Protein AF-A0A929SU21-F1 (afdb_monomer)

pLDDT: mean 94.43, std 4.35, range [74.5, 98.19]

Radius of gyration: 15.17 Å; Cα contacts (8 Å, |Δi|>4): 212; chains: 1; bounding box: 42×26×38 Å

Solvent-accessible surface area (backbone atoms only — not comparable to full-atom values): 7817 Å² total; per-residue (Å²): 107,32,38,37,38,36,32,28,51,96,88,37,68,55,26,54,52,44,52,52,56,47,54,64,52,34,76,75,39,86,58,51,48,82,45,82,38,48,22,68,85,63,44,64,51,71,72,54,44,50,53,50,53,21,55,56,69,75,44,56,73,92,71,60,48,65,70,63,59,51,63,48,36,20,77,86,31,67,69,33,58,78,66,45,43,70,56,54,61,67,36,82,87,49,50,74,66,53,50,47,51,55,42,60,69,39,35,70,33,37,30,56,22,31,34,41,38,39,42,77,85,77,46,63,49,60,44,80,39,74,52,69,79,71,54,59,76,76,115

Mean predicted aligned error: 3.2 Å

Sequence (139 aa):
MKKVIVYCYNRCTTCKKAIKYLEENIAKNKNIELELKDIITEKPNLNEMIKIIEIKYNKKISEIKRDELKSFFNTSGILYRENNIKDKIKDEKNSIEDILNILISDGKMIKRPLVIVNEENDNKNILLGFKEEEYKNIF

Structure (mmCIF, N/CA/C/O backbone):
data_AF-A0A929SU21-F1
#
_entry.id   AF-A0A929SU21-F1
#
loop_
_atom_site.group_PDB
_atom_site.id
_atom_site.type_symbol
_atom_site.label_atom_id
_atom_site.label_alt_id
_atom_site.label_comp_id
_atom_site.lab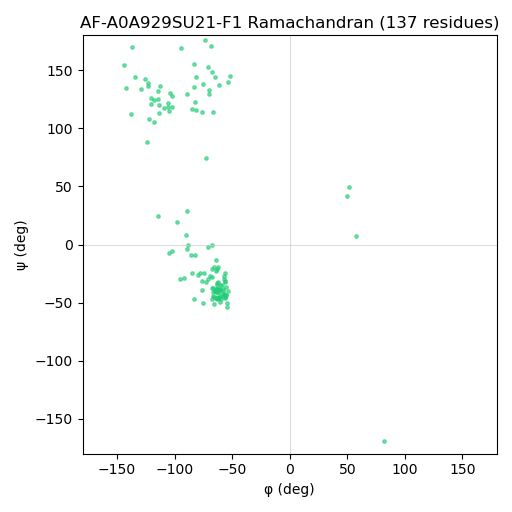el_asym_id
_atom_site.label_entity_id
_atom_site.label_seq_id
_atom_site.pdbx_PDB_ins_code
_atom_site.Cartn_x
_atom_site.Cartn_y
_atom_site.Cartn_z
_atom_site.occupancy
_atom_site.B_iso_or_equiv
_atom_site.auth_seq_id
_atom_site.auth_comp_id
_atom_site.auth_asym_id
_atom_site.auth_atom_id
_atom_site.pdbx_PDB_model_num
ATOM 1 N N . MET A 1 1 ? 22.943 -3.639 -4.550 1.00 80.50 1 MET A N 1
ATOM 2 C CA . MET A 1 1 ? 21.847 -3.673 -5.526 1.00 80.50 1 MET A CA 1
ATOM 3 C C . MET A 1 1 ? 20.584 -3.139 -4.865 1.00 80.50 1 MET A C 1
ATOM 5 O O . MET A 1 1 ? 20.247 -3.614 -3.784 1.00 80.50 1 MET A O 1
ATOM 9 N N . LYS A 1 2 ? 19.909 -2.145 -5.457 1.00 90.75 2 LYS A N 1
ATOM 10 C CA . LYS A 1 2 ? 18.619 -1.630 -4.954 1.00 90.75 2 LYS A CA 1
ATOM 11 C C . LYS A 1 2 ? 17.518 -2.633 -5.313 1.00 90.75 2 LYS A C 1
ATOM 13 O O . LYS A 1 2 ? 17.516 -3.161 -6.421 1.00 90.75 2 LYS A O 1
ATOM 18 N N . LYS A 1 3 ? 16.583 -2.902 -4.404 1.00 94.25 3 LYS A N 1
ATOM 19 C CA . LYS A 1 3 ? 15.472 -3.836 -4.638 1.00 94.25 3 LYS A CA 1
ATOM 20 C C . LYS A 1 3 ? 14.129 -3.134 -4.489 1.00 94.25 3 LYS A C 1
ATOM 22 O O . LYS A 1 3 ? 13.858 -2.524 -3.460 1.00 94.25 3 LYS A O 1
ATOM 27 N N . VAL A 1 4 ? 13.279 -3.237 -5.503 1.00 96.19 4 VAL A N 1
ATOM 28 C CA . VAL A 1 4 ? 11.949 -2.625 -5.556 1.00 96.19 4 VAL A CA 1
ATOM 29 C C . VAL A 1 4 ? 10.903 -3.732 -5.556 1.00 96.19 4 VAL A C 1
ATOM 31 O O . VAL A 1 4 ? 10.796 -4.485 -6.516 1.00 96.19 4 VAL A O 1
ATOM 34 N N . ILE A 1 5 ? 10.120 -3.826 -4.484 1.00 97.25 5 ILE A N 1
ATOM 35 C CA . ILE A 1 5 ? 9.013 -4.779 -4.351 1.00 97.25 5 ILE A CA 1
ATOM 36 C C . ILE A 1 5 ? 7.704 -4.034 -4.597 1.00 97.25 5 ILE A C 1
ATOM 38 O O . ILE A 1 5 ? 7.439 -3.017 -3.956 1.00 97.25 5 ILE A O 1
ATOM 42 N N . VAL A 1 6 ? 6.864 -4.544 -5.494 1.00 97.88 6 VAL A N 1
ATOM 43 C CA . VAL A 1 6 ? 5.602 -3.909 -5.887 1.00 97.88 6 VAL A CA 1
ATOM 44 C C . VAL A 1 6 ? 4.440 -4.863 -5.621 1.00 97.88 6 VAL A C 1
ATOM 46 O O . VAL A 1 6 ? 4.226 -5.825 -6.356 1.00 97.88 6 VAL A O 1
ATOM 49 N N . TYR A 1 7 ? 3.638 -4.562 -4.602 1.00 98.00 7 TYR A N 1
ATOM 50 C CA . TYR A 1 7 ? 2.386 -5.270 -4.340 1.00 98.00 7 TYR A CA 1
ATOM 51 C C . TYR A 1 7 ? 1.279 -4.716 -5.238 1.00 98.00 7 TYR A C 1
ATOM 53 O O . TYR A 1 7 ? 0.888 -3.544 -5.142 1.00 98.00 7 TYR A O 1
ATOM 61 N N . CYS A 1 8 ? 0.774 -5.564 -6.130 1.00 96.19 8 CYS A N 1
ATOM 62 C CA . CYS A 1 8 ? -0.143 -5.188 -7.201 1.00 96.19 8 CYS A CA 1
ATOM 63 C C . CYS A 1 8 ? -1.289 -6.176 -7.379 1.00 96.19 8 CYS A C 1
ATOM 65 O O . CYS A 1 8 ? -1.286 -7.272 -6.847 1.00 96.19 8 CYS A O 1
ATOM 67 N N . TYR A 1 9 ? -2.268 -5.787 -8.197 1.00 91.88 9 TYR A N 1
ATOM 68 C CA . TYR A 1 9 ? -3.281 -6.703 -8.712 1.00 91.88 9 TYR A CA 1
ATOM 69 C C . TYR A 1 9 ? -3.373 -6.564 -10.232 1.00 91.88 9 TYR A C 1
ATOM 71 O O . TYR A 1 9 ? -3.458 -5.446 -10.747 1.00 91.88 9 TYR A O 1
ATOM 79 N N . ASN A 1 10 ? -3.397 -7.686 -10.953 1.00 86.12 10 ASN A N 1
ATOM 80 C CA . ASN A 1 10 ? -3.323 -7.731 -12.420 1.00 86.12 10 ASN A CA 1
ATOM 81 C C . ASN A 1 10 ? -4.424 -6.925 -13.145 1.00 86.12 10 ASN A C 1
ATOM 83 O O . ASN A 1 10 ? -4.188 -6.392 -14.232 1.00 86.12 10 ASN A O 1
ATOM 87 N N . ARG A 1 11 ? -5.622 -6.779 -12.559 1.00 88.62 11 ARG A N 1
ATOM 88 C CA . ARG A 1 11 ? -6.723 -5.989 -13.150 1.00 88.62 11 ARG A CA 1
ATOM 89 C C . ARG A 1 11 ? -6.693 -4.504 -12.768 1.00 88.62 11 ARG A C 1
ATOM 91 O O . ARG A 1 11 ? -7.563 -3.754 -13.197 1.00 88.62 11 ARG A O 1
ATOM 98 N N . CYS A 1 12 ? -5.725 -4.050 -11.970 1.00 91.44 12 CYS A N 1
ATOM 99 C CA . CYS A 1 12 ? -5.625 -2.647 -11.573 1.00 91.44 12 CYS A CA 1
ATOM 100 C C . CYS A 1 12 ? -4.875 -1.823 -12.631 1.00 91.44 12 CYS A C 1
ATOM 102 O O . CYS A 1 12 ? -3.685 -2.021 -12.869 1.00 91.44 12 CYS A O 1
ATOM 104 N N . THR A 1 13 ? -5.557 -0.854 -13.244 1.00 92.88 13 THR A N 1
ATOM 105 C CA . THR A 1 13 ? -4.969 0.045 -14.254 1.00 92.88 13 THR A CA 1
ATOM 106 C C . THR A 1 13 ? -3.831 0.898 -13.689 1.00 92.88 13 THR A C 1
ATOM 108 O O . THR A 1 13 ? -2.817 1.073 -14.359 1.00 92.88 13 THR A O 1
ATOM 111 N N . THR A 1 14 ? -3.949 1.373 -12.445 1.00 94.94 14 THR A N 1
ATOM 112 C CA . THR A 1 14 ? -2.885 2.121 -11.755 1.00 94.94 14 THR A CA 1
ATOM 113 C C . THR A 1 14 ? -1.643 1.259 -11.519 1.00 94.94 14 THR A C 1
ATOM 115 O O . THR A 1 14 ? -0.535 1.740 -11.732 1.00 94.94 14 THR A O 1
ATOM 118 N N . CYS A 1 15 ? -1.807 -0.021 -11.158 1.00 96.38 15 CYS A N 1
ATOM 119 C CA . CYS A 1 15 ? -0.687 -0.964 -11.050 1.00 96.38 15 CYS A CA 1
ATOM 120 C C . CYS A 1 15 ? 0.010 -1.157 -12.400 1.00 96.38 15 CYS A C 1
ATOM 122 O O . CYS A 1 15 ? 1.227 -1.052 -12.464 1.00 96.38 15 CYS A O 1
ATOM 124 N N . LYS A 1 16 ? -0.749 -1.360 -13.487 1.00 96.25 16 LYS A N 1
ATOM 125 C CA . LYS A 1 16 ? -0.174 -1.504 -14.838 1.00 96.25 16 LYS A CA 1
ATOM 126 C C . LYS A 1 16 ? 0.666 -0.290 -15.242 1.00 96.25 16 LYS A C 1
ATOM 128 O O . LYS A 1 16 ? 1.747 -0.461 -15.791 1.00 96.25 16 LYS A O 1
ATOM 133 N N . LYS A 1 17 ? 0.187 0.927 -14.949 1.00 96.31 17 LYS A N 1
ATOM 134 C CA . LYS A 1 17 ? 0.935 2.170 -15.211 1.00 96.31 17 LYS A CA 1
ATOM 135 C C . LYS A 1 17 ? 2.236 2.236 -14.407 1.00 96.31 17 LYS A C 1
ATOM 137 O O . LYS A 1 17 ? 3.275 2.533 -14.980 1.00 96.31 17 LYS A O 1
ATOM 142 N N . ALA A 1 18 ? 2.177 1.925 -13.112 1.00 96.75 18 ALA A N 1
ATOM 143 C CA . ALA A 1 18 ? 3.350 1.939 -12.241 1.00 96.75 18 ALA A CA 1
ATOM 144 C C . ALA A 1 18 ? 4.403 0.901 -12.643 1.00 96.75 18 ALA A C 1
ATOM 146 O O . ALA A 1 18 ? 5.576 1.242 -12.724 1.00 96.75 18 ALA A O 1
ATOM 147 N N . ILE A 1 19 ? 3.986 -0.338 -12.928 1.00 96.12 19 ILE A N 1
ATOM 148 C CA . ILE A 1 19 ? 4.887 -1.419 -13.353 1.00 96.12 19 ILE A CA 1
ATOM 149 C C . ILE A 1 19 ? 5.588 -1.032 -14.653 1.00 96.12 19 ILE A C 1
ATOM 151 O O . ILE A 1 19 ? 6.811 -1.057 -14.698 1.00 96.12 19 ILE A O 1
ATOM 155 N N . LYS A 1 20 ? 4.834 -0.568 -15.658 1.00 96.06 20 LYS A N 1
ATOM 156 C CA . LYS A 1 20 ? 5.410 -0.111 -16.927 1.00 96.06 20 LYS A CA 1
ATOM 157 C C . LYS A 1 20 ? 6.452 0.993 -16.713 1.00 96.06 20 LYS A C 1
ATOM 159 O O . LYS A 1 20 ? 7.543 0.921 -17.265 1.00 96.06 20 LYS A O 1
ATOM 164 N N . TYR A 1 21 ? 6.135 1.987 -15.881 1.00 96.12 21 TYR A N 1
ATOM 165 C CA . TYR A 1 21 ? 7.065 3.073 -15.564 1.00 96.12 21 TYR A CA 1
ATOM 166 C C . TYR A 1 21 ? 8.345 2.571 -14.877 1.00 96.12 21 TYR A C 1
ATOM 168 O O . TYR A 1 21 ? 9.438 3.047 -15.182 1.00 96.12 21 TYR A O 1
ATOM 176 N N . LEU A 1 22 ? 8.223 1.611 -13.955 1.00 95.31 22 LEU A N 1
ATOM 177 C CA . LEU A 1 22 ? 9.370 0.999 -13.288 1.00 95.31 22 LEU A CA 1
ATOM 178 C C . LEU A 1 22 ? 10.226 0.210 -14.283 1.00 95.31 22 LEU A C 1
ATOM 180 O O . LEU A 1 22 ? 11.421 0.460 -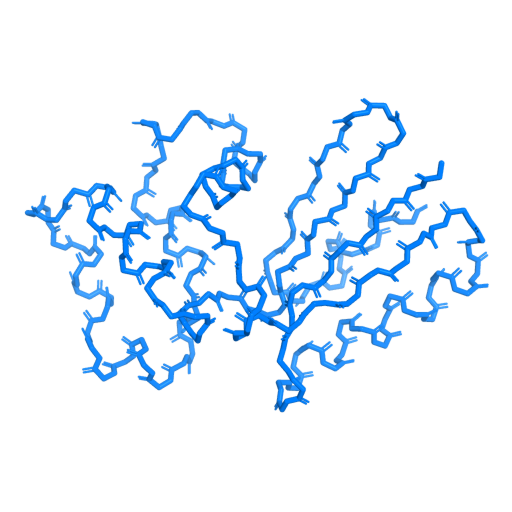14.366 1.00 95.31 22 LEU A O 1
ATOM 184 N N . GLU A 1 23 ? 9.630 -0.679 -15.076 1.00 94.25 23 GLU A N 1
ATOM 185 C CA . GLU A 1 23 ? 10.338 -1.493 -16.073 1.00 94.25 23 GLU A CA 1
ATOM 186 C C . GLU A 1 23 ? 11.125 -0.629 -17.074 1.00 94.25 23 GLU A C 1
ATOM 188 O O . GLU A 1 23 ? 12.306 -0.881 -17.316 1.00 94.25 23 GLU A O 1
ATOM 193 N N . GLU A 1 24 ? 10.513 0.440 -17.597 1.00 94.25 24 GLU A N 1
ATOM 194 C CA . GLU A 1 24 ? 11.147 1.356 -18.557 1.00 94.25 24 GLU A CA 1
ATOM 195 C C . GLU A 1 24 ? 12.369 2.092 -17.983 1.00 94.25 24 GLU A C 1
ATOM 197 O O . GLU A 1 24 ? 13.332 2.361 -18.708 1.00 94.25 24 GLU A O 1
ATOM 202 N N . ASN A 1 25 ? 12.349 2.435 -16.694 1.00 92.75 25 ASN A N 1
ATOM 203 C CA . ASN A 1 25 ? 13.438 3.169 -16.045 1.00 92.75 25 ASN A CA 1
ATOM 204 C C . ASN A 1 25 ? 14.490 2.243 -15.411 1.00 92.75 25 ASN A C 1
ATOM 206 O O . ASN A 1 25 ? 15.671 2.592 -15.393 1.00 92.75 25 ASN A O 1
ATOM 210 N N . ILE A 1 26 ? 14.109 1.038 -14.975 1.00 92.19 26 ILE A N 1
ATOM 211 C CA . ILE A 1 26 ? 15.042 -0.011 -14.530 1.00 92.19 26 ILE A CA 1
ATOM 212 C C . ILE A 1 26 ? 15.861 -0.535 -15.711 1.00 92.19 26 ILE A C 1
ATOM 214 O O . ILE A 1 26 ? 17.065 -0.734 -15.578 1.00 92.19 26 ILE A O 1
ATOM 218 N N . ALA A 1 27 ? 15.268 -0.666 -16.903 1.00 87.12 27 ALA A N 1
ATOM 219 C CA . ALA A 1 27 ? 16.008 -1.048 -18.109 1.00 87.12 27 ALA A CA 1
ATOM 220 C C . ALA A 1 27 ? 17.186 -0.097 -18.422 1.00 87.12 27 ALA A C 1
ATOM 222 O O . ALA A 1 27 ? 18.183 -0.516 -19.013 1.00 87.12 27 ALA A O 1
ATOM 223 N N . LYS A 1 28 ? 17.094 1.169 -17.991 1.00 87.19 28 LYS A N 1
ATOM 224 C CA . LYS A 1 28 ? 18.162 2.176 -18.111 1.00 87.19 28 LYS A CA 1
ATOM 225 C C . LYS A 1 28 ? 19.179 2.106 -16.964 1.00 87.19 28 LYS A C 1
ATOM 227 O O . LYS A 1 28 ? 20.324 2.500 -17.154 1.00 87.19 28 LYS A O 1
ATOM 232 N N . ASN A 1 29 ? 18.785 1.573 -15.806 1.00 76.81 29 ASN A N 1
ATOM 233 C CA . ASN A 1 29 ? 19.561 1.533 -14.565 1.00 76.81 29 ASN A CA 1
ATOM 234 C C . ASN A 1 29 ? 19.707 0.088 -14.056 1.00 76.81 29 ASN A C 1
ATOM 236 O O . ASN A 1 29 ? 18.921 -0.388 -13.239 1.00 76.81 29 ASN A O 1
ATOM 240 N N . LYS A 1 30 ? 20.748 -0.621 -14.512 1.00 74.50 30 LYS A N 1
ATOM 241 C CA . LYS A 1 30 ? 20.927 -2.072 -14.289 1.00 74.50 30 LYS A CA 1
ATOM 242 C C . LYS A 1 30 ? 21.196 -2.513 -12.834 1.00 74.50 30 LYS A C 1
ATOM 244 O O . LYS A 1 30 ? 21.342 -3.707 -12.606 1.00 74.50 30 LYS A O 1
ATOM 249 N N . ASN A 1 31 ? 21.268 -1.601 -11.860 1.00 86.62 31 ASN A N 1
ATOM 250 C CA . ASN A 1 31 ? 21.513 -1.932 -10.443 1.00 86.62 31 ASN A CA 1
ATOM 251 C C . ASN A 1 31 ? 20.220 -2.002 -9.595 1.00 86.62 31 ASN A C 1
ATOM 253 O O . ASN A 1 31 ? 20.275 -1.874 -8.369 1.00 86.62 31 ASN A O 1
ATOM 257 N N . ILE A 1 32 ? 19.057 -2.166 -10.240 1.00 92.06 32 ILE A N 1
ATOM 258 C CA . ILE A 1 32 ? 17.752 -2.260 -9.575 1.00 92.06 32 ILE A CA 1
ATOM 259 C C . ILE A 1 32 ? 17.081 -3.597 -9.909 1.00 92.06 32 ILE A C 1
ATOM 261 O O . ILE A 1 32 ? 16.807 -3.890 -11.070 1.00 92.06 32 ILE A O 1
ATOM 265 N N . GLU A 1 33 ? 16.780 -4.389 -8.884 1.00 92.75 33 GLU A N 1
ATOM 266 C CA . GLU A 1 33 ? 15.958 -5.599 -8.977 1.00 92.75 33 GLU A CA 1
ATOM 267 C C . GLU A 1 33 ? 14.480 -5.235 -8.775 1.00 92.75 33 GLU A C 1
ATOM 269 O O . GLU A 1 33 ? 14.137 -4.574 -7.793 1.00 92.75 33 GLU A O 1
ATOM 274 N N . LEU A 1 34 ? 13.600 -5.674 -9.680 1.00 95.12 34 LEU A N 1
ATOM 275 C CA . LEU A 1 34 ? 12.149 -5.506 -9.565 1.00 95.12 34 LEU A CA 1
ATOM 276 C C . LEU A 1 34 ? 11.490 -6.834 -9.186 1.00 95.12 34 LEU A C 1
ATOM 278 O O . LEU A 1 34 ? 11.578 -7.805 -9.933 1.00 95.12 34 LEU A O 1
ATOM 282 N N . GLU A 1 35 ? 10.777 -6.855 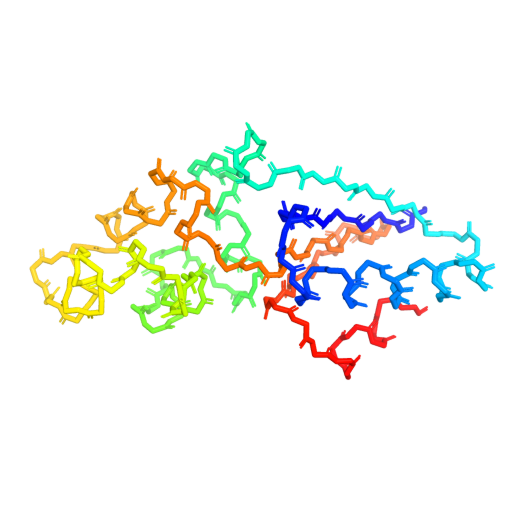-8.065 1.00 96.31 35 GLU A N 1
ATOM 283 C CA . GLU A 1 35 ? 9.964 -7.986 -7.617 1.00 96.31 35 GLU A CA 1
ATOM 284 C C . GLU A 1 35 ? 8.484 -7.581 -7.616 1.00 96.31 35 GLU A C 1
ATOM 286 O O . GLU A 1 35 ? 8.094 -6.589 -6.998 1.00 96.31 35 GLU A O 1
ATOM 291 N N . LEU A 1 36 ? 7.640 -8.350 -8.304 1.00 97.31 36 LEU A N 1
ATOM 292 C CA . LEU A 1 36 ? 6.193 -8.139 -8.331 1.00 97.31 36 LEU A CA 1
ATOM 293 C C . LEU A 1 36 ? 5.515 -9.180 -7.443 1.00 97.31 36 LEU A C 1
ATOM 295 O O . LEU A 1 36 ? 5.769 -10.369 -7.601 1.00 97.31 36 LEU A O 1
ATOM 299 N N . LYS A 1 37 ? 4.622 -8.729 -6.560 1.00 97.62 37 LYS A N 1
ATOM 300 C CA . LYS A 1 37 ? 3.827 -9.594 -5.680 1.00 97.62 37 LYS A CA 1
ATOM 301 C C . LYS A 1 37 ? 2.341 -9.357 -5.882 1.00 97.62 37 LYS A C 1
ATOM 303 O O . LYS A 1 37 ? 1.907 -8.203 -6.002 1.00 97.62 37 LYS A O 1
ATOM 308 N N . ASP A 1 38 ? 1.543 -10.421 -5.891 1.00 96.81 38 ASP A N 1
ATOM 309 C CA . ASP A 1 38 ? 0.087 -10.277 -5.923 1.00 96.81 38 ASP A CA 1
ATOM 310 C C . ASP A 1 38 ? -0.415 -9.874 -4.532 1.00 96.81 38 ASP A C 1
ATOM 312 O O . ASP A 1 38 ? -0.352 -10.632 -3.569 1.00 96.81 38 ASP A O 1
ATOM 316 N N . ILE A 1 39 ? -0.954 -8.662 -4.418 1.00 96.31 39 ILE A N 1
ATOM 317 C CA . ILE A 1 39 ? -1.449 -8.108 -3.156 1.00 96.31 39 ILE A CA 1
ATOM 318 C C . ILE A 1 39 ? -2.635 -8.887 -2.584 1.00 96.31 39 ILE A C 1
ATOM 320 O O . ILE A 1 39 ? -2.999 -8.652 -1.442 1.00 96.31 39 ILE A O 1
ATOM 324 N N . ILE A 1 40 ? -3.279 -9.770 -3.348 1.00 94.31 40 ILE A N 1
ATOM 325 C CA . ILE A 1 40 ? -4.381 -10.603 -2.862 1.00 94.31 40 ILE A CA 1
ATOM 326 C C . ILE A 1 40 ? -3.852 -11.841 -2.139 1.00 94.31 40 ILE A C 1
ATOM 328 O O . ILE A 1 40 ? -4.328 -12.151 -1.048 1.00 94.31 40 ILE A O 1
ATOM 332 N N . THR A 1 41 ? -2.880 -12.538 -2.730 1.00 94.75 41 THR A N 1
ATOM 333 C CA . THR A 1 41 ? -2.357 -13.813 -2.211 1.00 94.75 41 THR A CA 1
ATOM 334 C C . THR A 1 41 ? -1.114 -13.639 -1.347 1.00 94.75 41 THR A C 1
ATOM 336 O O . THR A 1 41 ? -0.907 -14.404 -0.413 1.00 94.75 41 THR A O 1
ATOM 339 N N . GLU A 1 42 ? -0.312 -12.615 -1.623 1.00 96.62 42 GLU A N 1
ATOM 340 C CA . GLU A 1 42 ? 0.975 -12.342 -0.980 1.00 96.62 42 GLU A CA 1
ATOM 341 C C . GLU A 1 42 ? 0.936 -11.046 -0.159 1.00 96.62 42 GLU A C 1
ATOM 343 O O . GLU A 1 42 ? 1.964 -10.405 0.041 1.00 96.62 42 GLU A O 1
ATOM 348 N N . LYS A 1 43 ? -0.247 -10.608 0.297 1.00 95.06 43 LYS A N 1
ATOM 349 C CA . LYS A 1 43 ? -0.371 -9.392 1.116 1.00 95.06 43 LYS A CA 1
ATOM 350 C C . LYS A 1 43 ? 0.580 -9.429 2.322 1.00 95.06 43 LYS A C 1
ATOM 352 O O . LYS A 1 43 ? 0.718 -10.491 2.935 1.00 95.06 43 LYS A O 1
ATOM 357 N N . PRO A 1 44 ? 1.138 -8.277 2.738 1.00 96.50 44 PRO A N 1
ATOM 358 C CA . PRO A 1 44 ? 1.889 -8.202 3.983 1.00 96.50 44 PRO A CA 1
ATOM 359 C C . PRO A 1 44 ? 1.064 -8.723 5.165 1.00 96.50 44 PRO A C 1
ATOM 361 O O . PRO A 1 44 ? -0.138 -8.444 5.275 1.00 96.50 44 PRO A O 1
ATOM 364 N N . ASN A 1 45 ? 1.709 -9.464 6.062 1.00 96.06 45 ASN A N 1
ATOM 365 C CA . ASN A 1 45 ? 1.111 -9.819 7.347 1.00 96.06 45 ASN A CA 1
ATOM 366 C C . ASN A 1 45 ? 1.081 -8.605 8.297 1.00 96.06 45 ASN A C 1
ATOM 368 O O . ASN A 1 45 ? 1.583 -7.529 7.973 1.00 96.06 45 ASN A O 1
ATOM 372 N N . LEU A 1 46 ? 0.488 -8.772 9.484 1.00 96.25 46 LEU A N 1
ATOM 373 C CA . LEU 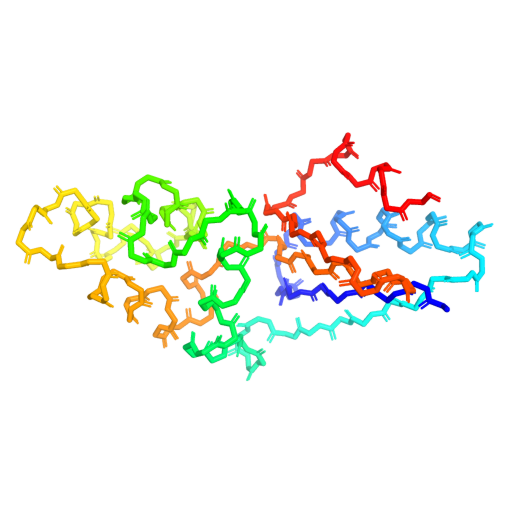A 1 46 ? 0.347 -7.692 10.467 1.00 96.25 46 LEU A CA 1
ATOM 374 C C . LEU A 1 46 ? 1.693 -7.033 10.813 1.00 96.25 46 LEU A C 1
ATOM 376 O O . LEU A 1 46 ? 1.823 -5.817 10.714 1.00 96.25 46 LEU A O 1
ATOM 380 N N . ASN A 1 47 ? 2.709 -7.829 11.152 1.00 97.00 47 ASN A N 1
ATOM 381 C CA . ASN A 1 47 ? 4.023 -7.326 11.560 1.00 97.00 47 ASN A CA 1
ATOM 382 C C . ASN A 1 47 ? 4.758 -6.628 10.409 1.00 97.00 47 ASN A C 1
ATOM 384 O O 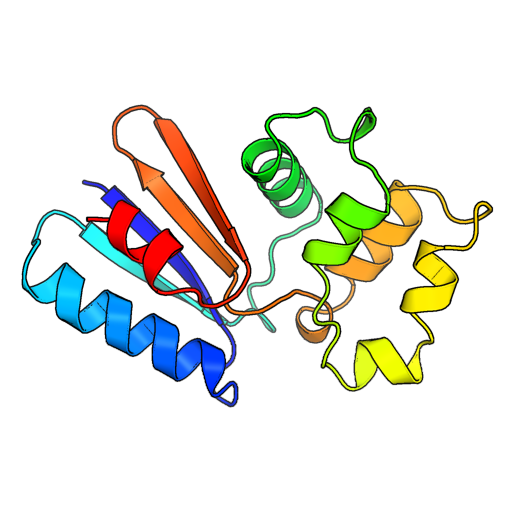. ASN A 1 47 ? 5.444 -5.628 10.619 1.00 97.00 47 ASN A O 1
ATOM 388 N N . GLU A 1 48 ? 4.628 -7.145 9.188 1.00 96.81 48 GLU A N 1
ATOM 389 C CA . GLU A 1 48 ? 5.186 -6.508 7.993 1.00 96.81 48 GLU A CA 1
ATOM 390 C C . GLU A 1 48 ? 4.484 -5.186 7.689 1.00 96.81 48 GLU A C 1
ATOM 392 O O . GLU A 1 48 ? 5.155 -4.189 7.431 1.00 96.81 48 GLU A O 1
ATOM 397 N N . MET A 1 49 ? 3.152 -5.152 7.771 1.00 97.94 49 MET A N 1
ATOM 398 C CA . MET A 1 49 ? 2.371 -3.937 7.552 1.00 97.94 49 MET A CA 1
ATOM 399 C C . MET A 1 49 ? 2.701 -2.860 8.589 1.00 97.94 49 MET A C 1
ATOM 401 O O . MET A 1 49 ? 2.874 -1.704 8.212 1.00 97.94 49 MET A O 1
ATOM 405 N N . ILE A 1 50 ? 2.861 -3.230 9.866 1.00 97.94 50 ILE A N 1
ATOM 406 C CA . ILE A 1 50 ? 3.316 -2.311 10.921 1.00 97.94 50 ILE A CA 1
ATOM 407 C C . ILE A 1 50 ? 4.638 -1.665 10.513 1.00 97.94 50 ILE A C 1
ATOM 409 O O . ILE A 1 50 ? 4.709 -0.444 10.411 1.00 97.94 50 ILE A O 1
ATOM 413 N N . LYS A 1 51 ? 5.649 -2.472 10.169 1.00 97.31 51 LYS A N 1
ATOM 414 C CA . LYS A 1 51 ? 6.959 -1.960 9.740 1.00 97.31 51 LYS A CA 1
ATOM 415 C C . LYS A 1 51 ? 6.845 -1.045 8.522 1.00 97.31 51 LYS A C 1
ATOM 417 O O . LYS A 1 51 ? 7.486 -0.002 8.477 1.00 97.31 51 LYS A O 1
ATOM 422 N N . ILE A 1 52 ? 6.025 -1.411 7.538 1.00 97.75 52 ILE A N 1
ATOM 423 C CA . ILE A 1 52 ? 5.785 -0.592 6.343 1.00 97.75 52 ILE A CA 1
ATOM 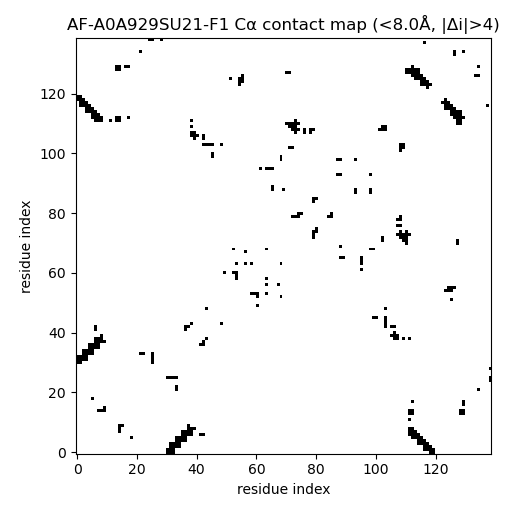424 C C . ILE A 1 52 ? 5.197 0.777 6.728 1.00 97.75 52 ILE A C 1
ATOM 426 O O . ILE A 1 52 ? 5.641 1.801 6.210 1.00 97.75 52 ILE A O 1
ATOM 430 N N . ILE A 1 53 ? 4.211 0.816 7.626 1.00 98.12 53 ILE A N 1
ATOM 431 C CA . ILE A 1 53 ? 3.582 2.063 8.082 1.00 98.12 53 ILE A CA 1
ATOM 432 C C . ILE A 1 53 ? 4.585 2.922 8.858 1.00 98.12 53 ILE A C 1
ATOM 434 O O . ILE A 1 53 ? 4.692 4.122 8.595 1.00 98.12 53 ILE A O 1
ATOM 438 N N . GLU A 1 54 ? 5.340 2.313 9.771 1.00 97.50 54 GLU A N 1
ATOM 439 C CA . GLU A 1 54 ? 6.352 3.007 10.570 1.00 97.50 54 GLU A CA 1
ATOM 440 C C . GLU A 1 54 ? 7.433 3.631 9.684 1.00 97.50 54 GLU A C 1
ATOM 442 O O . GLU A 1 54 ? 7.750 4.809 9.841 1.00 97.50 54 GLU A O 1
ATOM 447 N N . ILE A 1 55 ? 7.925 2.889 8.682 1.00 96.94 55 ILE A N 1
ATOM 448 C CA . ILE A 1 55 ? 8.879 3.399 7.686 1.00 96.94 55 ILE A CA 1
ATOM 449 C C . ILE A 1 55 ? 8.256 4.542 6.879 1.00 96.94 55 ILE A C 1
ATOM 451 O O . ILE A 1 55 ? 8.893 5.576 6.691 1.00 96.94 55 ILE A O 1
ATOM 455 N N . LYS A 1 56 ? 7.008 4.393 6.405 1.00 97.50 56 LYS A N 1
ATOM 456 C CA . LYS A 1 56 ? 6.349 5.408 5.562 1.00 97.50 56 LYS A CA 1
ATOM 457 C C . LYS A 1 56 ? 6.259 6.769 6.248 1.00 97.50 56 LYS A C 1
ATOM 459 O O . LYS A 1 56 ? 6.366 7.793 5.571 1.00 97.50 56 LYS A O 1
ATOM 464 N N . TYR A 1 57 ? 5.997 6.768 7.550 1.00 97.19 57 TYR A N 1
ATOM 465 C CA . TYR A 1 57 ? 5.759 7.981 8.328 1.00 97.19 57 TYR A CA 1
ATOM 466 C C . TYR A 1 57 ? 6.925 8.393 9.218 1.00 97.19 57 TYR A C 1
ATOM 468 O O . TYR A 1 57 ? 6.875 9.486 9.781 1.00 97.19 57 TYR A O 1
ATOM 476 N N . ASN A 1 58 ? 7.958 7.554 9.322 1.00 96.50 58 ASN A N 1
ATOM 477 C CA . ASN A 1 58 ? 9.069 7.703 10.254 1.00 96.50 58 ASN A CA 1
ATOM 478 C C . ASN A 1 58 ? 8.584 7.922 11.702 1.00 96.50 58 ASN A C 1
ATOM 480 O O . ASN A 1 58 ? 8.965 8.883 12.370 1.00 96.50 58 ASN A O 1
ATOM 484 N N . LYS A 1 59 ? 7.666 7.057 12.146 1.00 97.25 59 LYS A N 1
ATOM 485 C CA . LYS A 1 59 ? 6.984 7.108 13.451 1.00 97.25 59 LYS A CA 1
ATOM 486 C C . LYS A 1 59 ? 6.759 5.703 13.976 1.00 97.25 59 LYS A C 1
ATOM 488 O O . LYS A 1 59 ? 6.617 4.784 13.174 1.00 97.25 59 LYS A O 1
ATOM 493 N N . LYS A 1 60 ? 6.647 5.539 15.294 1.00 97.19 60 LYS A N 1
ATOM 494 C CA . LYS A 1 60 ? 6.197 4.266 15.875 1.00 97.19 60 LYS A CA 1
ATOM 495 C C . LYS A 1 60 ? 4.713 4.056 15.609 1.00 97.19 60 LYS A C 1
ATOM 497 O O . LYS A 1 60 ? 3.956 5.023 15.550 1.00 97.19 60 LYS A O 1
ATOM 502 N N . ILE A 1 61 ? 4.269 2.802 15.544 1.00 95.88 61 ILE A N 1
ATOM 503 C CA . ILE A 1 61 ? 2.857 2.462 15.303 1.00 95.88 61 ILE A CA 1
ATOM 504 C C . ILE A 1 61 ? 1.908 3.108 16.324 1.00 95.88 61 ILE A C 1
ATOM 506 O O . ILE A 1 61 ? 0.809 3.523 15.970 1.00 95.88 61 ILE A O 1
ATOM 510 N N . SER A 1 62 ? 2.367 3.286 17.567 1.00 95.31 62 SER A N 1
ATOM 511 C CA . SER A 1 62 ? 1.641 3.965 18.648 1.00 95.31 62 SER A CA 1
ATOM 512 C C . SER A 1 62 ? 1.413 5.464 18.413 1.00 95.31 62 SER A C 1
ATOM 514 O O . SER A 1 62 ? 0.564 6.064 19.063 1.00 95.31 62 SER A O 1
ATOM 516 N N . GLU A 1 63 ? 2.184 6.085 17.520 1.00 96.75 63 GLU A N 1
ATOM 517 C CA . GLU A 1 63 ? 2.127 7.517 17.192 1.00 96.75 63 GLU A CA 1
ATOM 518 C C . GLU A 1 63 ? 1.391 7.780 15.868 1.00 96.75 63 GLU A C 1
ATOM 520 O O . GLU A 1 63 ? 1.170 8.936 15.488 1.00 96.75 63 GLU A O 1
ATOM 525 N N . ILE A 1 64 ? 1.024 6.713 15.150 1.00 97.31 64 ILE A N 1
ATOM 526 C CA . ILE A 1 64 ? 0.327 6.791 13.870 1.00 97.31 64 ILE A CA 1
ATOM 527 C C . ILE A 1 64 ? -1.098 7.281 14.087 1.00 97.31 64 ILE A C 1
ATOM 529 O O . ILE A 1 64 ? -1.873 6.743 14.879 1.00 97.31 64 ILE A O 1
ATOM 533 N N . LYS A 1 65 ? -1.473 8.301 13.319 1.00 95.94 65 LYS A N 1
ATOM 534 C CA . LYS A 1 65 ? -2.828 8.846 13.324 1.00 95.94 65 LYS A CA 1
ATOM 535 C C . LYS A 1 65 ? -3.747 8.027 12.420 1.00 95.94 65 LYS A C 1
ATOM 537 O O . LYS A 1 65 ? -3.337 7.445 11.417 1.00 95.94 65 LYS A O 1
ATOM 542 N N . ARG A 1 66 ? -5.047 8.076 12.707 1.00 94.88 66 ARG A N 1
ATOM 543 C CA . ARG A 1 66 ? -6.093 7.415 11.902 1.00 94.88 66 ARG A CA 1
ATOM 544 C C . ARG A 1 66 ? -6.043 7.803 10.419 1.00 94.88 66 ARG A C 1
ATOM 546 O O . ARG A 1 66 ? -6.203 6.942 9.561 1.00 94.88 66 ARG A O 1
ATOM 553 N N . ASP A 1 67 ? -5.785 9.073 10.104 1.00 94.12 67 ASP A N 1
ATOM 554 C CA . ASP A 1 67 ? -5.677 9.546 8.714 1.00 94.12 67 ASP A CA 1
ATOM 555 C C . ASP A 1 67 ? -4.406 9.061 8.001 1.00 94.12 67 ASP A C 1
ATOM 557 O O . ASP A 1 67 ? -4.418 8.850 6.786 1.00 94.12 67 ASP A O 1
ATOM 561 N N . GLU A 1 68 ? -3.326 8.835 8.749 1.00 96.75 68 GLU A N 1
ATOM 562 C CA . GLU A 1 68 ? -2.099 8.234 8.227 1.00 96.75 68 GLU A CA 1
ATOM 563 C C . GLU A 1 68 ? -2.361 6.770 7.850 1.00 96.75 68 GLU A C 1
ATOM 565 O O . GLU A 1 68 ? -2.111 6.353 6.716 1.00 96.75 68 GLU A O 1
ATOM 570 N N . LEU A 1 69 ? -3.015 6.020 8.739 1.00 96.19 69 LEU A N 1
ATOM 571 C CA . LEU A 1 69 ? -3.433 4.645 8.471 1.00 96.19 69 LEU A CA 1
ATOM 572 C C . LEU A 1 69 ? -4.453 4.554 7.323 1.00 96.19 69 LEU A C 1
ATOM 574 O O . LEU A 1 69 ? -4.367 3.676 6.467 1.00 96.19 69 LEU A O 1
ATOM 578 N N . LYS A 1 70 ? -5.381 5.513 7.231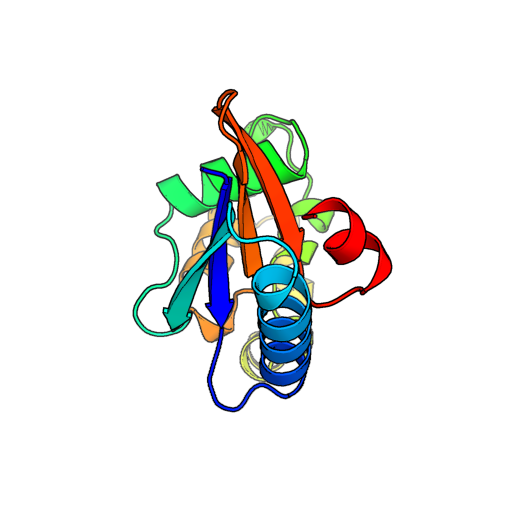 1.00 96.75 70 LYS A N 1
ATOM 579 C CA . LYS A 1 70 ? -6.355 5.614 6.133 1.00 96.75 70 LYS A CA 1
ATOM 580 C C . LYS A 1 70 ? -5.693 5.676 4.756 1.00 96.75 70 LYS A C 1
ATOM 582 O O . LYS A 1 70 ? -6.274 5.195 3.783 1.00 96.75 70 LYS A O 1
ATOM 587 N N . SER A 1 71 ? -4.499 6.258 4.648 1.00 97.19 71 SER A N 1
ATOM 588 C CA . SER A 1 71 ? -3.791 6.376 3.369 1.00 97.19 71 SER A CA 1
ATOM 589 C C . SER A 1 71 ? -3.399 5.021 2.766 1.00 97.19 71 SER A C 1
ATOM 591 O O . SER A 1 71 ? -3.239 4.936 1.547 1.00 97.19 71 SER A O 1
ATOM 593 N N . PHE A 1 72 ? -3.298 3.981 3.600 1.00 98.06 72 PHE A N 1
ATOM 594 C CA . PHE A 1 72 ? -3.018 2.605 3.204 1.00 98.06 72 PHE A CA 1
ATOM 595 C C . PHE A 1 72 ? -4.252 1.856 2.720 1.00 98.06 72 PHE A C 1
ATOM 597 O O . PHE A 1 72 ? -4.107 0.773 2.164 1.00 98.06 72 PHE A O 1
ATOM 604 N N . PHE A 1 73 ? -5.455 2.413 2.866 1.00 98.12 73 PHE A N 1
ATOM 605 C CA . PHE A 1 73 ? -6.657 1.777 2.353 1.00 98.12 73 PHE A CA 1
ATOM 606 C C . PHE A 1 73 ? -6.860 2.044 0.860 1.00 98.12 73 PHE A C 1
ATOM 608 O O . PHE A 1 73 ? -6.648 3.144 0.342 1.00 98.12 73 PHE A O 1
ATOM 615 N N . ASN A 1 74 ? -7.382 1.041 0.165 1.00 96.38 74 ASN A N 1
ATOM 616 C CA . ASN A 1 74 ? -7.946 1.151 -1.168 1.00 96.38 74 ASN A CA 1
ATOM 617 C C . ASN A 1 74 ? -9.294 1.883 -1.105 1.00 96.38 74 ASN A C 1
ATOM 619 O O . ASN A 1 74 ? -10.360 1.283 -1.235 1.00 96.38 74 ASN A O 1
ATOM 623 N N . THR A 1 75 ? -9.251 3.199 -0.908 1.00 93.56 75 THR A N 1
ATOM 624 C CA . THR A 1 75 ? -10.443 4.044 -0.723 1.00 93.56 75 THR A CA 1
ATOM 625 C C . THR A 1 75 ? -11.383 4.074 -1.933 1.00 93.56 75 THR A C 1
ATOM 627 O O . THR A 1 75 ? -12.563 4.377 -1.786 1.00 93.56 75 THR A O 1
ATOM 630 N N . SER A 1 76 ? -10.884 3.741 -3.129 1.00 90.19 76 SER A N 1
ATOM 631 C CA . SER A 1 76 ? -11.694 3.584 -4.350 1.00 90.19 76 SER A CA 1
ATOM 632 C C . SER A 1 76 ? -12.298 2.179 -4.500 1.00 90.19 76 SER A C 1
ATOM 634 O O . SER A 1 76 ? -13.105 1.936 -5.398 1.00 90.19 76 SER A O 1
ATOM 636 N N . GLY A 1 77 ? -11.899 1.232 -3.648 1.00 91.06 77 GLY A N 1
ATOM 637 C CA . GLY A 1 77 ? -12.349 -0.152 -3.683 1.00 91.06 77 GLY A CA 1
ATOM 638 C C . GLY A 1 77 ? -13.824 -0.306 -3.318 1.00 91.06 77 GLY A C 1
ATOM 639 O O . GLY A 1 77 ? -14.372 0.440 -2.509 1.00 91.06 77 GLY A O 1
ATOM 640 N N . ILE A 1 78 ? -14.473 -1.311 -3.908 1.00 92.44 78 ILE A N 1
ATOM 641 C CA . ILE A 1 78 ? -15.853 -1.691 -3.574 1.00 92.44 78 ILE A CA 1
ATOM 642 C C . ILE A 1 78 ? -15.943 -2.082 -2.092 1.00 92.44 78 ILE A C 1
ATOM 644 O O . ILE A 1 78 ? -16.749 -1.517 -1.363 1.00 92.44 78 ILE A O 1
ATOM 648 N N . LEU A 1 79 ? -15.011 -2.917 -1.622 1.00 93.81 79 LEU A N 1
ATOM 649 C CA . LEU A 1 79 ? -14.979 -3.409 -0.244 1.00 93.81 79 LEU A CA 1
ATOM 650 C C . LEU A 1 79 ? -14.847 -2.288 0.805 1.00 93.81 79 LEU A C 1
ATOM 652 O O . LEU A 1 79 ? -15.445 -2.378 1.874 1.00 93.81 79 LEU A O 1
ATOM 656 N N . TYR A 1 80 ? -14.115 -1.211 0.493 1.00 96.00 80 TYR A N 1
ATOM 657 C CA . TYR A 1 80 ? -14.005 -0.039 1.369 1.00 96.00 80 TYR A CA 1
ATOM 658 C C . TYR A 1 80 ? -15.349 0.687 1.530 1.00 96.00 80 TYR A C 1
ATOM 660 O O . TYR A 1 80 ? -15.687 1.136 2.626 1.00 96.00 80 TYR A O 1
ATOM 668 N N . ARG A 1 81 ? -16.111 0.796 0.432 1.00 95.69 81 ARG A N 1
ATOM 669 C CA . ARG A 1 81 ? -17.417 1.466 0.395 1.00 95.69 81 ARG A CA 1
ATOM 670 C C . ARG A 1 81 ? -18.508 0.612 1.034 1.00 95.69 81 ARG A C 1
ATOM 672 O O . ARG A 1 81 ? -19.193 1.103 1.917 1.00 95.69 81 ARG A O 1
ATOM 679 N N . GLU A 1 82 ? -18.624 -0.655 0.644 1.00 95.62 82 GLU A N 1
ATOM 680 C CA . GLU A 1 82 ? -19.674 -1.563 1.135 1.00 95.62 82 GLU A CA 1
ATOM 681 C C . GLU A 1 82 ? -19.576 -1.830 2.641 1.00 95.62 82 GLU A C 1
ATOM 683 O O . GLU A 1 82 ? -20.594 -1.949 3.313 1.00 95.62 82 GLU A O 1
ATOM 688 N N . ASN A 1 83 ? -18.362 -1.864 3.198 1.00 95.06 83 ASN A N 1
ATOM 689 C CA . ASN A 1 83 ? -18.160 -2.082 4.633 1.00 95.06 83 ASN A CA 1
ATOM 690 C C . ASN A 1 83 ? -18.128 -0.790 5.465 1.00 95.06 83 ASN A C 1
ATOM 692 O O . ASN A 1 83 ? -17.765 -0.850 6.645 1.00 95.06 83 ASN A O 1
ATOM 696 N N . ASN A 1 84 ? -18.451 0.367 4.870 1.00 95.94 84 ASN A N 1
ATOM 697 C CA . ASN A 1 84 ? -18.415 1.685 5.519 1.00 95.94 84 ASN A CA 1
ATOM 698 C C . AS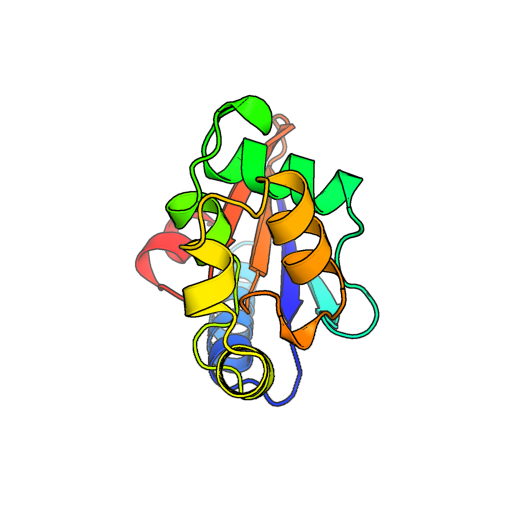N A 1 84 ? -17.090 1.953 6.259 1.00 95.94 84 ASN A C 1
ATOM 700 O O . ASN A 1 84 ? -17.058 2.486 7.369 1.00 95.94 84 ASN A O 1
ATOM 704 N N . ILE A 1 85 ? -15.960 1.571 5.648 1.00 97.19 85 ILE A N 1
ATOM 705 C CA . ILE A 1 85 ? -14.645 1.622 6.308 1.00 97.19 85 ILE A CA 1
ATOM 706 C C . ILE A 1 85 ? -14.258 3.055 6.687 1.00 97.19 85 ILE A C 1
ATOM 708 O O . ILE A 1 85 ? -13.618 3.277 7.710 1.00 97.19 85 ILE A O 1
ATOM 712 N N . LYS A 1 86 ? -14.685 4.048 5.899 1.00 95.94 86 LYS A N 1
ATOM 713 C CA . LYS A 1 86 ? -14.483 5.468 6.217 1.00 95.94 86 LYS A CA 1
ATOM 714 C C . LYS A 1 86 ? -15.036 5.835 7.593 1.00 95.94 86 LYS A C 1
ATOM 716 O O . LYS A 1 86 ? -14.364 6.560 8.323 1.00 95.94 86 LYS A O 1
ATOM 721 N N . ASP A 1 87 ? -16.226 5.347 7.921 1.00 96.38 87 ASP A N 1
ATOM 722 C CA . ASP A 1 87 ? -16.894 5.667 9.179 1.00 96.38 87 ASP A CA 1
ATOM 723 C C . ASP A 1 87 ? -16.259 4.884 10.325 1.00 96.38 87 ASP A C 1
ATOM 725 O O . ASP A 1 87 ? -15.959 5.471 11.358 1.00 96.38 87 ASP A O 1
ATOM 729 N N . LYS A 1 88 ? -15.886 3.616 10.095 1.00 95.94 88 LYS A N 1
ATOM 730 C CA . LYS A 1 88 ? -15.115 2.820 11.068 1.00 95.94 88 LYS A CA 1
ATOM 731 C C . LYS A 1 88 ? -13.778 3.467 11.441 1.00 95.94 88 LYS A C 1
ATOM 733 O O . LYS A 1 88 ? -13.406 3.462 12.606 1.00 95.94 88 LYS A O 1
ATOM 738 N N . ILE A 1 89 ? -13.066 4.053 10.476 1.00 95.88 89 ILE A N 1
ATOM 739 C CA . ILE A 1 89 ? -11.802 4.759 10.744 1.00 95.88 89 ILE A CA 1
ATOM 740 C C . ILE A 1 89 ? -12.038 5.993 11.625 1.00 95.88 89 ILE A C 1
ATOM 742 O O . ILE A 1 89 ? -11.221 6.282 12.499 1.00 95.88 89 ILE A O 1
ATOM 746 N N . LYS A 1 90 ? -13.131 6.727 11.381 1.00 95.62 90 LYS A N 1
ATOM 747 C CA . LYS A 1 90 ? -13.479 7.955 12.110 1.00 95.62 90 LYS A CA 1
ATOM 748 C C . LYS A 1 90 ? -14.082 7.700 13.488 1.00 95.62 90 LYS A C 1
ATOM 750 O O . LYS A 1 90 ? -14.019 8.591 14.324 1.00 95.62 90 LYS A O 1
ATOM 755 N N . ASP A 1 91 ? -14.675 6.532 13.700 1.00 95.81 91 ASP A N 1
ATOM 756 C CA . ASP A 1 91 ? -15.256 6.156 14.981 1.00 95.81 91 ASP A CA 1
ATOM 757 C C . ASP A 1 91 ? -14.154 6.004 16.038 1.00 95.81 91 ASP A C 1
ATOM 759 O O . ASP A 1 91 ? -13.297 5.118 15.957 1.00 95.81 91 ASP A O 1
ATOM 763 N N . GLU A 1 92 ? -14.183 6.887 17.035 1.00 93.62 92 GLU A N 1
ATOM 764 C CA . GLU A 1 92 ? -13.213 6.932 18.128 1.00 93.62 92 GLU A CA 1
ATOM 765 C C . GLU A 1 92 ? -13.218 5.656 18.979 1.00 93.62 92 GLU A C 1
ATOM 767 O O . GLU A 1 92 ? -12.212 5.364 19.625 1.00 93.62 92 GLU A O 1
ATOM 772 N N . LYS A 1 93 ? -14.293 4.855 18.921 1.00 95.06 93 LYS A N 1
ATOM 773 C CA . LYS A 1 93 ? -14.384 3.559 19.610 1.00 95.06 93 LYS A CA 1
ATOM 774 C C . LYS A 1 93 ? -13.461 2.491 19.026 1.00 95.06 93 LYS A C 1
ATOM 776 O O . LYS A 1 93 ? -13.067 1.591 19.757 1.00 95.06 93 LYS A O 1
ATOM 781 N N . ASN A 1 94 ? -13.121 2.572 17.738 1.00 94.38 94 ASN A N 1
ATOM 782 C CA . ASN A 1 94 ? -12.193 1.627 17.110 1.00 94.38 94 ASN A CA 1
ATOM 783 C C . ASN A 1 94 ? -10.765 2.057 17.406 1.00 94.38 94 ASN A C 1
ATOM 785 O O . ASN A 1 94 ? -10.394 3.168 17.042 1.00 94.38 94 ASN A O 1
ATOM 789 N N . SER A 1 95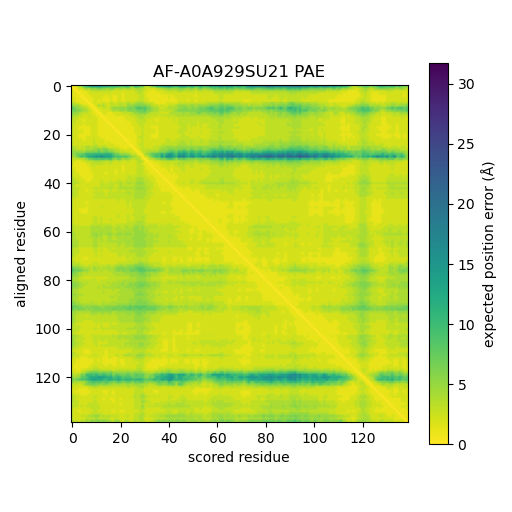 ? -9.948 1.208 18.014 1.00 94.94 95 SER A N 1
ATOM 790 C CA . SER A 1 95 ? -8.530 1.504 18.238 1.00 94.94 95 SER A CA 1
ATOM 791 C C . SER A 1 95 ? -7.731 1.541 16.921 1.00 94.94 95 SER A C 1
ATOM 793 O O . SER A 1 95 ? -8.220 1.173 15.848 1.00 94.94 95 SER A O 1
ATOM 795 N N . ILE A 1 96 ? -6.468 1.979 16.984 1.00 94.81 96 ILE A N 1
ATOM 796 C CA . ILE A 1 96 ? -5.540 1.874 15.842 1.00 94.81 96 ILE A CA 1
ATOM 797 C C . ILE A 1 96 ? -5.337 0.406 15.439 1.00 94.81 96 ILE A C 1
ATOM 799 O O . ILE A 1 96 ? -5.305 0.102 14.247 1.00 94.81 96 ILE A O 1
ATOM 803 N N . GLU A 1 97 ? -5.264 -0.500 16.415 1.00 94.94 97 GLU A N 1
ATOM 804 C CA . GLU A 1 97 ? -5.124 -1.943 16.195 1.00 94.94 97 GLU A CA 1
ATOM 805 C C . GLU A 1 97 ? -6.347 -2.529 15.482 1.00 94.94 97 GLU A C 1
ATOM 807 O O . GLU A 1 97 ? -6.188 -3.302 14.536 1.00 94.94 97 GLU A O 1
ATOM 812 N N . ASP A 1 98 ? -7.562 -2.098 15.834 1.00 95.75 98 ASP A N 1
ATOM 813 C CA . ASP A 1 98 ? -8.787 -2.524 15.141 1.00 95.75 98 ASP A CA 1
ATOM 814 C C . ASP A 1 98 ? -8.777 -2.097 13.670 1.00 95.75 98 ASP A C 1
ATOM 816 O O . ASP A 1 98 ? -9.053 -2.898 12.773 1.00 95.75 98 ASP A O 1
ATOM 820 N N . ILE A 1 99 ? -8.408 -0.842 13.393 1.00 96.62 99 ILE A N 1
ATOM 821 C CA . ILE A 1 99 ? -8.323 -0.337 12.015 1.00 96.62 99 ILE A CA 1
ATOM 822 C C . ILE A 1 99 ? -7.238 -1.086 11.234 1.00 96.62 99 ILE A C 1
ATOM 824 O O . ILE A 1 99 ? -7.425 -1.397 10.055 1.00 96.62 99 ILE A O 1
ATOM 828 N N . LEU A 1 100 ? -6.114 -1.397 11.874 1.00 96.88 100 LEU A N 1
ATOM 829 C CA . LEU A 1 100 ? -5.020 -2.139 11.261 1.00 96.88 100 LEU A CA 1
ATOM 830 C C . LEU A 1 100 ? -5.429 -3.583 10.931 1.00 96.88 100 LEU A C 1
ATOM 832 O O . LEU A 1 100 ? -5.142 -4.067 9.835 1.00 96.88 100 LEU A O 1
ATOM 836 N N . ASN A 1 101 ? -6.172 -4.239 11.822 1.00 96.19 101 ASN A N 1
ATOM 837 C CA . ASN A 1 101 ? -6.748 -5.560 11.571 1.00 96.19 101 ASN A CA 1
ATOM 838 C C . ASN A 1 101 ? -7.725 -5.536 10.388 1.00 96.19 101 ASN A C 1
ATOM 840 O O . ASN A 1 101 ? -7.702 -6.436 9.547 1.00 96.19 101 ASN A O 1
ATOM 844 N N . ILE A 1 102 ? -8.530 -4.478 10.253 1.00 96.62 102 ILE A N 1
ATOM 845 C CA . ILE A 1 102 ? -9.376 -4.282 9.068 1.00 96.62 102 ILE A CA 1
ATOM 846 C C . ILE A 1 102 ? -8.509 -4.121 7.811 1.00 96.62 102 ILE A C 1
ATOM 848 O O . ILE A 1 102 ? -8.790 -4.766 6.800 1.00 96.62 102 ILE A O 1
ATOM 852 N N . LEU A 1 103 ? -7.456 -3.298 7.855 1.00 97.38 103 LEU A N 1
ATOM 853 C CA . LEU A 1 103 ? -6.562 -3.060 6.716 1.00 97.38 103 LEU A CA 1
ATOM 854 C C . LEU A 1 103 ? -5.933 -4.357 6.193 1.00 97.38 103 LEU A C 1
ATOM 856 O O . LEU A 1 103 ? -5.890 -4.570 4.983 1.00 97.38 103 LEU A O 1
ATOM 860 N N . ILE A 1 104 ? -5.453 -5.218 7.093 1.00 96.50 104 ILE A N 1
ATOM 861 C CA . ILE A 1 104 ? -4.753 -6.459 6.729 1.00 96.50 104 ILE A CA 1
ATOM 862 C C . ILE A 1 104 ? -5.686 -7.664 6.560 1.00 96.50 104 ILE A C 1
ATOM 864 O O . ILE A 1 104 ? -5.212 -8.732 6.173 1.00 96.50 104 ILE A O 1
ATOM 868 N N . SER A 1 105 ? -6.990 -7.523 6.817 1.00 95.50 105 SER A N 1
ATOM 869 C CA . SER A 1 105 ? -7.964 -8.623 6.709 1.00 95.50 105 SER A CA 1
ATOM 870 C C . SER A 1 105 ? -8.070 -9.196 5.290 1.00 95.50 105 SER A C 1
ATOM 872 O O . SER A 1 105 ? -8.122 -10.411 5.115 1.00 95.50 105 SER A O 1
ATOM 874 N N . ASP A 1 106 ? -8.022 -8.338 4.270 1.00 95.06 106 ASP A N 1
ATOM 875 C CA . ASP A 1 106 ? -8.105 -8.708 2.856 1.00 95.06 106 ASP A CA 1
ATOM 876 C C . ASP A 1 106 ? -7.150 -7.817 2.050 1.00 95.06 106 ASP A C 1
ATOM 878 O O . ASP A 1 106 ? -7.135 -6.596 2.205 1.00 95.06 106 ASP A O 1
ATOM 882 N N . GLY A 1 107 ? -6.382 -8.406 1.133 1.00 94.44 107 GLY A N 1
ATOM 883 C CA . GLY A 1 107 ? -5.500 -7.674 0.223 1.00 94.44 107 GLY A CA 1
ATOM 884 C C . GLY A 1 107 ? -6.215 -6.613 -0.623 1.00 94.44 107 GLY A C 1
ATOM 885 O O . GLY A 1 107 ? -5.619 -5.612 -1.022 1.00 94.44 107 GLY A O 1
ATOM 886 N N . LYS A 1 108 ? -7.525 -6.769 -0.855 1.00 94.62 108 LYS A N 1
ATOM 887 C CA . LYS A 1 108 ? -8.376 -5.773 -1.529 1.00 94.62 108 LYS A CA 1
ATOM 888 C C . LYS A 1 108 ? -8.574 -4.495 -0.715 1.00 94.62 108 LYS A C 1
ATOM 890 O O . LYS A 1 108 ? -8.924 -3.474 -1.322 1.00 94.62 108 LYS A O 1
ATOM 895 N N . MET A 1 109 ? -8.378 -4.543 0.607 1.00 96.69 109 MET A N 1
ATOM 896 C CA . MET A 1 109 ? -8.413 -3.368 1.481 1.00 96.69 109 MET A CA 1
ATOM 897 C C . MET A 1 109 ? -7.166 -2.508 1.333 1.00 96.69 109 MET A C 1
ATOM 899 O O . MET A 1 109 ? -7.253 -1.312 1.583 1.00 96.69 109 MET A O 1
ATOM 903 N N . ILE A 1 110 ? -6.038 -3.071 0.896 1.00 97.50 110 ILE A N 1
ATOM 904 C CA . ILE A 1 110 ? -4.756 -2.368 0.837 1.00 97.50 110 ILE A CA 1
ATOM 905 C C . ILE A 1 110 ? -4.658 -1.546 -0.453 1.00 97.50 110 ILE A C 1
ATOM 907 O O . ILE A 1 110 ? -4.997 -1.993 -1.554 1.00 97.50 110 ILE A O 1
ATOM 911 N N . LYS A 1 111 ? -4.190 -0.305 -0.320 1.00 97.25 111 LYS A N 1
ATOM 912 C CA . LYS A 1 111 ? -3.944 0.614 -1.426 1.00 97.25 111 LYS A CA 1
ATOM 913 C C . LYS A 1 111 ? -2.894 0.028 -2.357 1.00 97.25 111 LYS A C 1
ATOM 915 O O . LYS A 1 111 ? -1.869 -0.485 -1.926 1.00 97.25 111 LYS A O 1
ATOM 920 N N . ARG A 1 112 ? -3.155 0.154 -3.655 1.00 95.44 112 ARG A N 1
ATOM 921 C CA . ARG A 1 112 ? -2.329 -0.428 -4.710 1.00 95.44 112 ARG A CA 1
ATOM 922 C C . ARG A 1 112 ? -2.052 0.576 -5.837 1.00 95.44 112 ARG A C 1
ATOM 924 O O . ARG A 1 112 ? -2.952 1.355 -6.171 1.00 95.44 112 ARG A O 1
ATOM 931 N N . PRO A 1 113 ? -0.856 0.548 -6.449 1.00 97.38 113 PRO A N 1
ATOM 932 C CA . PRO A 1 113 ? 0.310 -0.244 -6.033 1.00 97.38 113 PRO A CA 1
ATOM 933 C C . PRO A 1 113 ? 0.855 0.204 -4.665 1.00 97.38 113 PRO A C 1
ATOM 935 O O . PRO A 1 113 ? 0.811 1.390 -4.346 1.00 97.38 113 PRO A O 1
ATOM 938 N N . LEU A 1 114 ? 1.335 -0.747 -3.865 1.00 98.19 114 LEU A N 1
ATOM 939 C CA . LEU A 1 114 ? 2.143 -0.489 -2.669 1.00 98.19 114 LEU A CA 1
ATOM 940 C C . LEU A 1 114 ? 3.581 -0.867 -3.021 1.00 98.19 114 LEU A C 1
ATOM 942 O O . LEU A 1 114 ? 3.838 -2.021 -3.362 1.00 98.19 114 LEU A O 1
ATOM 946 N N . VAL A 1 115 ? 4.494 0.100 -2.974 1.00 98.12 115 VAL A N 1
ATOM 947 C CA . VAL A 1 115 ? 5.889 -0.096 -3.389 1.00 98.12 115 VAL A CA 1
ATOM 948 C C . VAL A 1 115 ? 6.808 0.038 -2.194 1.00 98.12 115 VAL A C 1
ATOM 950 O O . VAL A 1 115 ? 6.704 1.008 -1.445 1.00 98.12 115 VAL A O 1
ATOM 953 N N . ILE A 1 116 ? 7.712 -0.924 -2.051 1.00 97.62 116 ILE A N 1
ATOM 954 C CA . ILE A 1 116 ? 8.795 -0.921 -1.075 1.00 97.62 116 ILE A CA 1
ATOM 955 C C . ILE A 1 116 ? 10.102 -0.827 -1.849 1.00 97.62 116 ILE A C 1
ATOM 957 O O . ILE A 1 116 ? 10.410 -1.698 -2.658 1.00 97.62 116 ILE A O 1
ATOM 961 N N . VAL A 1 117 ? 10.868 0.223 -1.593 1.00 96.50 117 VAL A N 1
ATOM 962 C CA . VAL A 1 117 ? 12.208 0.416 -2.145 1.00 96.50 117 VAL A CA 1
ATOM 963 C C . VAL A 1 117 ? 13.196 0.125 -1.030 1.00 96.50 117 VAL A C 1
ATOM 965 O O . VAL A 1 117 ? 13.202 0.841 -0.035 1.00 96.50 117 VAL A O 1
ATOM 968 N N . ASN A 1 118 ? 14.000 -0.920 -1.187 1.00 94.19 118 ASN A N 1
ATOM 969 C CA . ASN A 1 118 ? 15.097 -1.269 -0.294 1.00 94.19 118 ASN A CA 1
ATOM 970 C C . ASN A 1 118 ? 16.411 -0.832 -0.946 1.00 94.19 118 ASN A C 1
ATOM 972 O O . ASN A 1 118 ? 16.760 -1.307 -2.031 1.00 94.19 118 ASN A O 1
ATOM 976 N N . GLU A 1 119 ? 17.129 0.072 -0.295 1.00 89.12 119 GLU A N 1
ATOM 977 C CA . GLU A 1 119 ? 18.445 0.528 -0.732 1.00 89.12 119 GLU A CA 1
ATOM 978 C C . GLU A 1 119 ? 19.570 -0.269 -0.059 1.00 89.12 119 GLU A C 1
ATOM 980 O O . GLU A 1 119 ? 19.344 -1.016 0.888 1.00 89.12 119 GLU A O 1
ATOM 985 N N . GLU A 1 120 ? 20.798 -0.099 -0.551 1.00 79.50 120 GLU A N 1
ATOM 986 C CA . GLU A 1 120 ? 21.978 -0.824 -0.055 1.00 79.50 120 GLU A CA 1
ATOM 987 C C . GLU A 1 120 ? 22.365 -0.436 1.379 1.00 79.50 120 GLU A C 1
ATOM 989 O O . GLU A 1 120 ? 22.902 -1.258 2.111 1.00 79.50 120 GLU A O 1
ATOM 994 N N . ASN A 1 121 ? 22.046 0.791 1.799 1.00 80.56 121 ASN A N 1
ATOM 995 C CA . ASN A 1 121 ? 22.387 1.328 3.121 1.00 80.56 121 ASN A CA 1
ATOM 996 C C . ASN A 1 121 ? 21.305 1.037 4.180 1.00 80.56 121 ASN A C 1
ATOM 998 O O . ASN A 1 121 ? 21.081 1.863 5.060 1.00 80.56 121 ASN A O 1
ATOM 1002 N N . ASP A 1 122 ? 20.553 -0.058 4.033 1.00 77.25 122 ASP A N 1
ATOM 1003 C CA . ASP A 1 122 ? 19.372 -0.414 4.844 1.00 77.25 122 ASP A CA 1
ATOM 1004 C C . ASP A 1 122 ? 18.228 0.623 4.852 1.00 77.25 122 ASP A C 1
ATOM 1006 O O . ASP A 1 122 ? 17.215 0.454 5.539 1.00 77.25 122 ASP A O 1
ATOM 1010 N N . ASN A 1 123 ? 18.331 1.669 4.028 1.00 85.69 123 ASN A N 1
ATOM 1011 C CA . ASN A 1 123 ? 17.276 2.655 3.853 1.00 85.69 123 ASN A CA 1
ATOM 1012 C C . ASN A 1 123 ? 16.094 2.043 3.104 1.00 85.69 123 ASN A C 1
ATOM 1014 O O . ASN A 1 123 ? 16.249 1.394 2.066 1.00 85.69 123 ASN A O 1
ATOM 1018 N N . LYS A 1 124 ? 14.891 2.286 3.624 1.00 93.00 124 LYS A N 1
ATOM 1019 C CA . LYS A 1 124 ? 13.642 1.835 3.016 1.00 93.00 124 LYS A CA 1
ATOM 1020 C C . LYS A 1 124 ? 12.735 3.015 2.746 1.00 93.00 124 LYS A C 1
ATOM 1022 O O . LYS A 1 124 ? 12.557 3.871 3.606 1.00 93.00 124 LYS A O 1
ATOM 1027 N N . ASN A 1 125 ? 12.120 3.027 1.573 1.00 95.12 125 ASN A N 1
ATOM 1028 C CA . ASN A 1 125 ? 11.107 4.011 1.220 1.00 95.12 125 ASN A CA 1
ATOM 1029 C C . ASN A 1 125 ? 9.822 3.314 0.770 1.00 95.12 125 ASN A C 1
ATOM 1031 O O . ASN A 1 125 ? 9.861 2.288 0.091 1.00 95.12 125 ASN A O 1
ATOM 1035 N N . ILE A 1 126 ? 8.681 3.887 1.148 1.00 97.62 126 ILE A N 1
ATOM 1036 C CA . ILE A 1 126 ? 7.357 3.330 0.882 1.00 97.62 126 ILE A CA 1
ATOM 1037 C C . ILE A 1 126 ? 6.569 4.303 0.011 1.00 97.62 126 ILE A C 1
ATOM 1039 O O . ILE A 1 126 ? 6.346 5.456 0.393 1.00 97.62 126 ILE A O 1
ATOM 1043 N N . LEU A 1 127 ? 6.080 3.835 -1.136 1.00 97.81 127 LEU A N 1
ATOM 1044 C CA . LEU A 1 127 ? 5.218 4.619 -2.025 1.00 97.81 127 LEU A CA 1
ATOM 1045 C C . LEU A 1 127 ? 3.807 4.026 -2.061 1.00 97.81 127 LEU A C 1
ATOM 1047 O O . LEU A 1 127 ? 3.625 2.809 -2.137 1.00 97.81 127 LEU A O 1
ATOM 1051 N N . LEU A 1 128 ? 2.802 4.905 -2.000 1.00 97.56 128 LEU A N 1
ATOM 1052 C CA . LEU A 1 128 ? 1.389 4.532 -1.898 1.00 97.56 128 LEU A CA 1
ATOM 1053 C C . LEU A 1 128 ? 0.598 5.028 -3.106 1.00 97.56 128 LEU A C 1
ATOM 1055 O O . LEU A 1 128 ? 0.218 6.200 -3.196 1.00 97.56 128 LEU A O 1
ATOM 1059 N N . GLY A 1 129 ? 0.249 4.103 -3.993 1.00 96.38 129 GLY A N 1
ATOM 1060 C CA . GLY A 1 129 ? -0.316 4.413 -5.297 1.00 96.38 129 GLY A CA 1
ATOM 1061 C C . GLY A 1 129 ? 0.768 4.766 -6.316 1.00 96.38 129 GLY A C 1
ATOM 1062 O O . GLY A 1 129 ? 1.960 4.565 -6.087 1.00 96.38 129 GLY A O 1
ATOM 1063 N N . PHE A 1 130 ? 0.339 5.283 -7.465 1.00 96.69 130 PHE A N 1
ATOM 1064 C CA . PHE A 1 130 ? 1.245 5.747 -8.510 1.00 96.69 130 PHE A CA 1
ATOM 1065 C C . PHE A 1 130 ? 1.215 7.269 -8.593 1.00 96.69 130 PHE A C 1
ATOM 1067 O O . PHE A 1 130 ? 0.172 7.857 -8.889 1.00 96.69 130 PHE A O 1
ATOM 1074 N N . LYS A 1 131 ? 2.367 7.880 -8.333 1.00 95.88 131 LYS A N 1
ATOM 1075 C CA . LYS A 1 131 ? 2.635 9.299 -8.548 1.00 95.88 131 LYS A CA 1
ATOM 1076 C C . LYS A 1 131 ? 4.026 9.393 -9.140 1.00 95.88 131 LYS A C 1
ATOM 1078 O O . LYS A 1 131 ? 4.996 9.068 -8.465 1.00 95.88 131 LYS A O 1
ATOM 1083 N N . GLU A 1 132 ? 4.104 9.810 -10.392 1.00 93.69 132 GLU A N 1
ATOM 1084 C CA . GLU A 1 132 ? 5.348 9.768 -11.155 1.00 93.69 132 GLU A CA 1
ATOM 1085 C C . GLU A 1 132 ? 6.502 10.499 -10.452 1.00 93.69 132 GLU A C 1
ATOM 1087 O O . GLU A 1 132 ? 7.586 9.941 -10.325 1.00 93.69 132 GLU A O 1
ATOM 1092 N N . GLU A 1 133 ? 6.243 11.681 -9.883 1.00 94.31 133 GLU A N 1
ATOM 1093 C CA . GLU A 1 133 ? 7.248 12.456 -9.136 1.00 94.31 133 GLU A CA 1
ATOM 1094 C C . GLU A 1 133 ? 7.833 11.705 -7.929 1.00 94.31 133 GLU A C 1
ATOM 1096 O O . GLU A 1 133 ? 9.018 11.834 -7.642 1.00 94.31 133 GLU A O 1
ATOM 1101 N N . GLU A 1 134 ? 7.039 10.880 -7.236 1.00 94.56 134 GLU A N 1
ATOM 1102 C CA . GLU A 1 134 ? 7.558 10.061 -6.131 1.00 94.56 134 GLU A CA 1
ATOM 1103 C C . GLU A 1 134 ? 8.430 8.904 -6.656 1.00 94.56 134 GLU A C 1
ATOM 1105 O O . GLU A 1 134 ? 9.389 8.511 -5.994 1.00 94.56 134 GLU A O 1
ATOM 1110 N N . TYR A 1 135 ? 8.121 8.375 -7.846 1.00 95.69 135 TYR A N 1
ATOM 1111 C CA . TYR A 1 135 ? 8.818 7.235 -8.452 1.00 95.69 135 TYR A CA 1
ATOM 1112 C C . TYR A 1 135 ? 10.139 7.636 -9.114 1.00 95.69 135 TYR A C 1
ATOM 1114 O O . TYR A 1 135 ? 11.043 6.808 -9.188 1.00 95.69 135 TYR A O 1
ATOM 1122 N N . LYS A 1 136 ? 10.286 8.889 -9.562 1.00 93.06 136 LYS A N 1
ATOM 1123 C CA . LYS A 1 136 ? 11.560 9.405 -10.093 1.00 93.06 136 LYS A CA 1
ATOM 1124 C C . LYS A 1 136 ? 12.706 9.242 -9.094 1.00 93.06 136 LYS A C 1
ATOM 1126 O O . LYS A 1 136 ? 13.798 8.881 -9.500 1.00 93.06 136 LYS A O 1
ATOM 1131 N N . ASN A 1 137 ? 12.429 9.402 -7.798 1.00 90.75 137 ASN A N 1
ATOM 1132 C CA . ASN A 1 137 ? 13.418 9.275 -6.719 1.00 90.75 137 ASN A CA 1
ATOM 1133 C C . ASN A 1 137 ? 13.884 7.827 -6.458 1.00 90.75 137 ASN A C 1
ATOM 1135 O O . ASN A 1 137 ? 14.687 7.591 -5.559 1.00 90.75 137 ASN A O 1
ATOM 1139 N N . ILE A 1 138 ? 13.342 6.835 -7.175 1.00 90.69 138 ILE A N 1
ATOM 1140 C CA . ILE A 1 138 ? 13.788 5.438 -7.073 1.00 90.69 138 ILE A CA 1
ATOM 1141 C C . ILE A 1 138 ? 15.113 5.235 -7.817 1.00 90.69 138 ILE A C 1
ATOM 1143 O O . ILE A 1 138 ? 15.898 4.378 -7.404 1.00 90.69 138 ILE A O 1
ATOM 1147 N N . PHE A 1 139 ? 15.338 5.995 -8.887 1.00 88.50 139 PHE A N 1
ATOM 1148 C CA . PHE A 1 139 ? 16.458 5.868 -9.820 1.00 88.50 139 PHE A CA 1
ATOM 1149 C C . PHE A 1 139 ? 17.581 6.835 -9.460 1.00 88.50 139 PHE A C 1
ATOM 1151 O O . PHE A 1 139 ? 18.747 6.403 -9.576 1.00 88.50 139 PHE A O 1
#

Foldseek 3Di:
DKEKEWAAAPPDPLQVVQVVLCVVVCVVPVPYHYHYHHLFPPNDDLVRVQVLLCLAVVHHLVPDALVSLQLQFPCVFPVCVVVVLVVVSVPPPQDSVNNSCVCRVGSNGTAPGWMWMQDPVRRIYIDGTDDPVVVVVSD

Nearest PDB structures (foldseek):
  2oe3-assembly1_A  TM=7.331E-01  e=2.063E-02  Saccharomyces cerevisiae
  6yt3-assembly1_B  TM=6.787E-01  e=5.458E-02  Salmonella enterica subsp. enterica serovar Bovismorbificans
  4ll1-assembly1_B  TM=6.709E-01  e=1.188E-01  Homo sapiens
  1erw-assembly1_A-2  TM=6.905E-01  e=4.347E-01  Homo sapiens
  1m7t-assembly1_A  TM=6.298E-01  e=2.273E-01  unclassified

Secondary structure (DSSP, 8-state):
-EEEEEEE-TT-HHHHHHHHHHHHHHTT-TTEEEEEEETTTS---HHHHHHHHHHHHTS-GGG--HHHHHTTB-TTSHHHHHTTHHHHHH-TTS-HHHHHHHHHH-GGGB-SSEEEEE-TTS-EEEEES--HHHHHTT-